Protein AF-A0A924CD65-F1 (afdb_monomer)

Solvent-accessible surface area (backbone atoms only — not comparable to full-atom values): 5958 Å² total; per-residue (Å²): 98,65,69,76,48,37,32,40,39,40,38,52,34,72,33,27,19,32,36,38,38,65,30,97,53,38,36,56,44,69,37,66,71,50,51,72,79,47,60,80,28,64,44,74,53,73,56,94,46,25,35,39,40,38,38,69,64,80,73,60,86,65,64,54,45,52,48,31,49,73,38,71,45,36,41,39,28,24,71,54,58,52,36,38,41,37,32,19,31,21,52,46,77,45,83,80,87,70,97,67,66,47,78,46,75,44,78,63,58,53,117

Foldseek 3Di:
DFDAAQEEEEEPLLAAEAEEEEDQTWDKDFDPVCCVPPNPQWDWDDDPRYIYTYGNDDDDPDDVSVCRNVDHGMYTYYNHHAEYEEENYEYHYPPDDDDDHHYHYDDNYHD

Radius of gyration: 13.2 Å; Cα contacts (8 Å, |Δi|>4): 270; chains: 1; bounding box: 29×25×39 Å

Structure (mmCIF, N/CA/C/O backbone):
data_AF-A0A924CD65-F1
#
_entry.id   AF-A0A924CD65-F1
#
loop_
_atom_site.group_PDB
_atom_site.id
_atom_site.type_symbol
_atom_site.label_atom_id
_atom_site.label_alt_id
_atom_site.label_comp_id
_atom_site.label_asym_id
_atom_site.label_entity_id
_atom_site.label_seq_id
_atom_site.pdbx_PDB_ins_code
_atom_site.Cartn_x
_atom_site.Cartn_y
_atom_site.Cartn_z
_atom_site.occupancy
_atom_site.B_iso_or_equiv
_atom_site.auth_seq_id
_atom_site.auth_comp_id
_atom_site.auth_asym_id
_atom_site.auth_atom_id
_atom_site.pdbx_PDB_model_num
ATOM 1 N N . MET A 1 1 ? -12.575 0.099 -3.832 1.00 72.50 1 MET A N 1
ATOM 2 C CA . MET A 1 1 ? -12.893 -0.936 -2.816 1.00 72.50 1 MET A CA 1
ATOM 3 C C . MET A 1 1 ? -13.211 -0.250 -1.486 1.00 72.50 1 MET A C 1
ATOM 5 O O . MET A 1 1 ? -12.532 0.726 -1.196 1.00 72.50 1 MET A O 1
ATOM 9 N N . GLN A 1 2 ? -14.213 -0.709 -0.719 1.00 84.00 2 GLN A N 1
ATOM 10 C CA . GLN A 1 2 ? -14.641 -0.108 0.570 1.00 84.00 2 GLN A CA 1
ATOM 11 C C . GLN A 1 2 ? -14.660 -1.109 1.748 1.00 84.00 2 GLN A C 1
ATOM 13 O O . GLN A 1 2 ? -15.294 -0.865 2.769 1.00 84.00 2 GLN A O 1
ATOM 18 N N . GLN A 1 3 ? -14.010 -2.265 1.600 1.00 91.06 3 GLN A N 1
ATOM 19 C CA . GLN A 1 3 ? -14.016 -3.301 2.636 1.00 91.06 3 GLN A CA 1
ATOM 20 C C . GLN A 1 3 ? -13.140 -2.889 3.834 1.00 91.06 3 GLN A C 1
ATOM 22 O O . GLN A 1 3 ? -12.098 -2.269 3.604 1.00 91.06 3 GLN A O 1
ATOM 27 N N . PRO A 1 4 ? -13.528 -3.222 5.080 1.00 95.44 4 PRO A N 1
ATOM 28 C CA . PRO A 1 4 ? -12.715 -2.960 6.264 1.00 95.44 4 PRO A CA 1
ATOM 29 C C . PRO A 1 4 ? -11.372 -3.692 6.239 1.00 95.44 4 PRO A C 1
ATOM 31 O O . PRO A 1 4 ? -11.290 -4.838 5.810 1.00 95.44 4 PRO A O 1
ATOM 34 N N . PHE A 1 5 ? -10.324 -3.041 6.735 1.00 97.19 5 PHE A N 1
ATOM 35 C CA . PHE A 1 5 ? -9.005 -3.636 6.950 1.00 97.19 5 PHE A CA 1
ATOM 36 C C . PHE A 1 5 ? -8.266 -2.876 8.051 1.00 97.19 5 PHE A C 1
ATOM 38 O O . PHE A 1 5 ? -8.550 -1.706 8.311 1.00 97.19 5 PHE A O 1
ATOM 45 N N . LYS A 1 6 ? -7.301 -3.541 8.680 1.00 96.06 6 LYS A N 1
ATOM 46 C CA . LYS A 1 6 ? -6.403 -2.954 9.691 1.00 96.06 6 LYS A CA 1
ATOM 47 C C . LYS A 1 6 ? -4.940 -3.343 9.487 1.00 96.06 6 LYS A C 1
ATOM 49 O O . LYS A 1 6 ? -4.066 -2.786 10.146 1.00 96.06 6 LYS A O 1
ATOM 54 N N . TYR A 1 7 ? -4.663 -4.260 8.563 1.00 97.75 7 TYR A N 1
ATOM 55 C CA . TYR A 1 7 ? -3.314 -4.641 8.159 1.00 97.75 7 TYR A CA 1
ATOM 56 C C . TYR A 1 7 ? -3.104 -4.321 6.681 1.00 97.75 7 TYR A C 1
ATOM 58 O O . TYR A 1 7 ? -4.046 -4.372 5.890 1.00 97.75 7 TYR A O 1
ATOM 66 N N . LEU A 1 8 ? -1.869 -4.003 6.308 1.00 97.31 8 LEU A N 1
ATOM 67 C CA . LEU A 1 8 ? -1.491 -3.667 4.941 1.00 97.31 8 LEU A CA 1
ATOM 68 C C . LEU A 1 8 ? -0.290 -4.501 4.503 1.00 97.31 8 LEU A C 1
ATOM 70 O O . LEU A 1 8 ? 0.732 -4.548 5.187 1.00 97.31 8 LEU A O 1
ATOM 74 N N . VAL A 1 9 ? -0.411 -5.127 3.336 1.00 97.12 9 VAL A N 1
ATOM 75 C CA . VAL A 1 9 ? 0.674 -5.821 2.645 1.00 97.12 9 VAL A CA 1
ATOM 76 C C . VAL A 1 9 ? 0.841 -5.213 1.257 1.00 97.12 9 VAL A C 1
ATOM 78 O O . VAL A 1 9 ? -0.096 -5.219 0.460 1.00 97.12 9 VAL A O 1
ATOM 81 N N . ILE A 1 10 ? 2.040 -4.717 0.959 1.00 95.38 10 ILE A N 1
ATOM 82 C CA . ILE A 1 10 ? 2.408 -4.152 -0.342 1.00 95.38 10 ILE A CA 1
ATOM 83 C C . ILE A 1 10 ? 3.488 -5.029 -0.979 1.00 95.38 10 ILE A C 1
ATOM 85 O O . ILE A 1 10 ? 4.548 -5.243 -0.387 1.00 95.38 10 ILE A O 1
ATOM 89 N N . LYS A 1 11 ? 3.234 -5.522 -2.196 1.00 91.56 11 LYS A N 1
ATOM 90 C CA . LYS A 1 11 ? 4.165 -6.363 -2.965 1.00 91.56 11 LYS A CA 1
ATOM 91 C C . LYS A 1 11 ? 4.426 -5.783 -4.348 1.00 91.56 11 LYS A C 1
ATOM 93 O O . LYS A 1 11 ? 3.496 -5.324 -5.003 1.00 91.56 11 LYS A O 1
ATOM 98 N N . GLY A 1 12 ? 5.674 -5.886 -4.806 1.00 80.12 12 GLY A N 1
ATOM 99 C CA . GLY A 1 12 ? 6.064 -5.500 -6.167 1.00 80.12 12 GLY A CA 1
ATOM 100 C C . GLY A 1 12 ? 6.120 -3.991 -6.393 1.00 80.12 12 GLY A C 1
ATOM 101 O O . GLY A 1 12 ? 6.064 -3.553 -7.533 1.00 80.12 12 GLY A O 1
ATOM 102 N N . GLY A 1 13 ? 6.214 -3.185 -5.330 1.00 74.00 13 GLY A N 1
ATOM 103 C CA . GLY A 1 13 ? 6.000 -1.742 -5.414 1.00 74.00 13 GLY A CA 1
ATOM 104 C C . GLY A 1 13 ? 6.927 -1.004 -6.380 1.00 74.00 13 GLY A C 1
ATOM 105 O O . GLY A 1 13 ? 6.583 0.098 -6.767 1.00 74.00 13 GLY A O 1
ATOM 106 N N . ASN A 1 14 ? 8.067 -1.563 -6.806 1.00 83.12 14 ASN A N 1
ATOM 107 C CA . ASN A 1 14 ? 9.028 -0.917 -7.711 1.00 83.12 14 ASN A CA 1
ATOM 108 C C . ASN A 1 14 ? 9.327 0.543 -7.342 1.00 83.12 14 ASN A C 1
ATOM 110 O O . ASN A 1 14 ? 9.334 1.420 -8.202 1.00 83.12 14 ASN A O 1
ATOM 114 N N . THR A 1 15 ? 9.542 0.814 -6.053 1.00 86.62 15 THR A N 1
ATOM 115 C CA . THR A 1 15 ? 9.744 2.157 -5.473 1.00 86.62 15 THR A CA 1
ATOM 116 C C . THR A 1 15 ? 8.565 3.123 -5.661 1.00 86.62 15 THR A C 1
ATOM 118 O O . THR A 1 15 ? 8.721 4.330 -5.517 1.00 86.62 15 THR A O 1
ATOM 121 N N . THR A 1 16 ? 7.368 2.613 -5.962 1.00 90.00 16 THR A N 1
ATOM 122 C CA . THR A 1 16 ? 6.155 3.425 -6.114 1.00 90.00 16 THR A CA 1
ATOM 123 C C . THR A 1 16 ? 5.836 4.150 -4.824 1.00 90.00 16 THR A C 1
ATOM 125 O O . THR A 1 16 ? 5.840 3.554 -3.743 1.00 90.00 16 THR A O 1
ATOM 128 N N . ARG A 1 17 ? 5.478 5.423 -4.962 1.00 93.25 17 ARG A N 1
ATOM 129 C CA . ARG A 1 17 ? 4.973 6.254 -3.879 1.00 93.25 17 ARG A CA 1
ATOM 130 C C . ARG A 1 17 ? 3.511 5.935 -3.578 1.00 93.25 17 ARG A C 1
ATOM 132 O O . ARG A 1 17 ? 2.617 6.089 -4.420 1.00 93.25 17 ARG A O 1
ATOM 139 N N . ILE A 1 18 ? 3.269 5.516 -2.345 1.00 94.50 18 ILE A N 1
ATOM 140 C CA . ILE A 1 18 ? 1.966 5.171 -1.782 1.00 94.50 18 ILE A CA 1
ATOM 141 C C . ILE A 1 18 ? 1.714 6.091 -0.596 1.00 94.50 18 ILE A C 1
ATOM 143 O O . ILE A 1 18 ? 2.598 6.297 0.227 1.00 94.50 18 ILE A O 1
ATOM 147 N N . ALA A 1 19 ? 0.500 6.621 -0.492 1.00 95.69 19 ALA A N 1
ATOM 148 C CA . ALA A 1 19 ? 0.096 7.441 0.640 1.00 95.69 19 ALA A CA 1
ATOM 149 C C . ALA A 1 19 ? -0.951 6.728 1.490 1.00 95.69 19 ALA A C 1
ATOM 151 O O . ALA A 1 19 ? -1.904 6.144 0.968 1.00 95.69 19 ALA A O 1
ATOM 152 N N . PHE A 1 20 ? -0.803 6.851 2.802 1.00 96.19 20 PHE A N 1
ATOM 153 C CA . PHE A 1 20 ? -1.807 6.498 3.784 1.00 96.19 20 PHE A CA 1
ATOM 154 C C . PHE A 1 20 ? -2.343 7.745 4.488 1.00 96.19 20 PHE A C 1
ATOM 156 O O . PHE A 1 20 ? -1.583 8.592 4.962 1.00 96.19 20 PHE A O 1
ATOM 163 N N . GLU A 1 21 ? -3.666 7.816 4.604 1.00 95.44 21 GLU A N 1
ATOM 164 C CA . GLU A 1 21 ? -4.376 8.852 5.344 1.00 95.44 21 GLU A CA 1
ATOM 165 C C . GLU A 1 21 ? -5.424 8.220 6.259 1.00 95.44 21 GLU A C 1
ATOM 167 O O . GLU A 1 21 ? -6.276 7.441 5.820 1.00 95.44 21 GLU A O 1
ATOM 172 N N . GLN A 1 22 ? -5.416 8.603 7.536 1.00 94.38 22 GLN A N 1
ATOM 173 C CA . GLN A 1 22 ? -6.477 8.177 8.440 1.00 94.38 22 GLN A CA 1
ATOM 174 C C . GLN A 1 22 ? -7.819 8.808 8.061 1.00 94.38 22 GLN A C 1
ATOM 176 O O . GLN A 1 22 ? -7.930 10.014 7.835 1.00 94.38 22 GLN A O 1
ATOM 181 N N . SER A 1 23 ? -8.862 7.984 8.016 1.00 93.88 23 SER A N 1
ATOM 182 C CA . SER A 1 23 ? -10.204 8.377 7.591 1.00 93.88 23 SER A CA 1
ATOM 183 C C . SER A 1 23 ? -11.252 7.455 8.210 1.00 93.88 23 SER A C 1
ATOM 185 O O . SER A 1 23 ? -11.032 6.249 8.253 1.00 93.88 23 SER A O 1
ATOM 187 N N . PRO A 1 24 ? -12.444 7.950 8.592 1.00 92.81 24 PRO A N 1
ATOM 188 C CA . PRO A 1 24 ? -13.536 7.085 9.048 1.00 92.81 24 PRO A CA 1
ATOM 189 C C . PRO A 1 24 ? -14.045 6.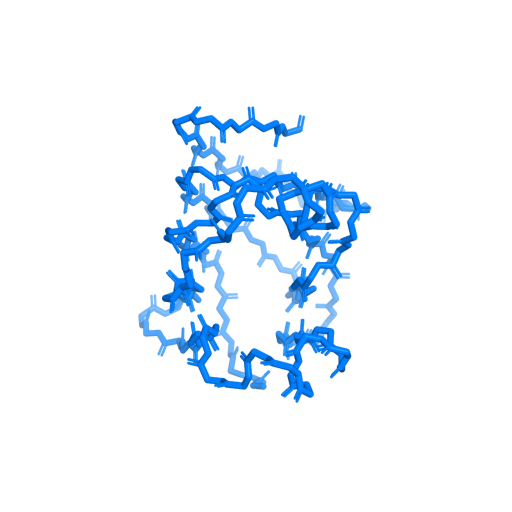123 7.957 1.00 92.81 24 PRO A C 1
ATOM 191 O O . PRO A 1 24 ? -14.834 5.228 8.245 1.00 92.81 24 PRO A O 1
ATOM 194 N N . LYS A 1 25 ? -13.632 6.312 6.696 1.00 94.38 25 LYS A N 1
ATOM 195 C CA . LYS A 1 25 ? -14.032 5.490 5.551 1.00 94.38 25 LYS A CA 1
ATOM 196 C C . LYS A 1 25 ? -12.858 4.666 5.038 1.00 94.38 25 LYS A C 1
ATOM 198 O O . LYS A 1 25 ? -11.809 5.224 4.718 1.00 94.38 25 LYS A O 1
ATOM 203 N N . TYR A 1 26 ? -13.098 3.372 4.849 1.00 96.19 26 TYR A N 1
ATOM 204 C CA . TYR A 1 26 ? -12.173 2.469 4.175 1.00 96.19 26 TYR A CA 1
ATOM 205 C C . TYR A 1 26 ? -12.195 2.718 2.669 1.00 96.19 26 TYR A C 1
ATOM 207 O O . TYR A 1 26 ? -13.255 2.690 2.039 1.00 96.19 26 TYR A O 1
ATOM 215 N N . SER A 1 27 ? -11.035 2.978 2.075 1.00 95.88 27 SER A N 1
ATOM 216 C CA . SER A 1 27 ? -10.926 3.154 0.630 1.00 95.88 27 SER A CA 1
ATOM 217 C C . SER A 1 27 ? -9.511 2.894 0.144 1.00 95.88 27 SER A C 1
ATOM 219 O O . SER A 1 27 ? -8.541 3.303 0.769 1.00 95.88 27 SER A O 1
ATOM 221 N N . VAL A 1 28 ? -9.408 2.319 -1.050 1.00 95.81 28 VAL A N 1
ATOM 222 C CA . VAL A 1 28 ? -8.176 2.326 -1.848 1.00 95.81 28 VAL A CA 1
ATOM 223 C C . VAL A 1 28 ? -8.477 3.018 -3.163 1.00 95.81 28 VAL A C 1
ATOM 225 O O . VAL A 1 28 ? -9.488 2.709 -3.802 1.00 95.81 28 VAL A O 1
ATOM 228 N N . ARG A 1 29 ? -7.641 3.987 -3.527 1.00 95.25 29 ARG A N 1
ATOM 229 C CA . ARG A 1 29 ? -7.756 4.760 -4.763 1.00 95.25 29 ARG A CA 1
ATOM 230 C C . ARG A 1 29 ? -6.463 4.622 -5.544 1.00 95.25 29 ARG A C 1
ATOM 232 O O . ARG A 1 29 ? -5.393 4.888 -5.006 1.00 95.25 29 ARG A O 1
ATOM 239 N N . ILE A 1 30 ? -6.594 4.219 -6.798 1.00 94.06 30 ILE A N 1
ATOM 240 C CA . ILE A 1 30 ? -5.501 4.205 -7.763 1.00 94.06 30 ILE A CA 1
ATOM 241 C C . ILE A 1 30 ? -5.638 5.484 -8.585 1.00 94.06 30 ILE A C 1
ATOM 243 O O . ILE A 1 30 ? -6.759 5.882 -8.912 1.00 94.06 30 ILE A O 1
ATOM 247 N N . LEU A 1 31 ? -4.521 6.151 -8.858 1.00 93.88 31 LEU A N 1
ATOM 248 C CA . LEU A 1 31 ? -4.498 7.363 -9.666 1.00 93.88 31 LEU A CA 1
ATOM 249 C C . LEU A 1 31 ? -5.142 7.108 -11.041 1.00 93.88 31 LEU A C 1
ATOM 251 O O . LEU A 1 31 ? -4.887 6.082 -11.671 1.00 93.88 31 LEU A O 1
ATOM 255 N N . GLN A 1 32 ? -5.981 8.031 -11.510 1.00 92.25 32 GLN A N 1
ATOM 256 C C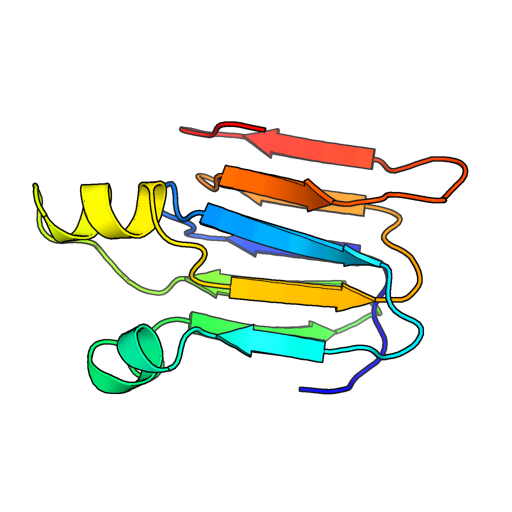A . GLN A 1 32 ? -6.749 7.837 -12.741 1.00 92.25 32 GLN A CA 1
ATOM 257 C C . GLN A 1 32 ? -5.838 7.719 -13.968 1.00 92.25 32 GLN A C 1
ATOM 259 O O . GLN A 1 32 ? -6.075 6.879 -14.834 1.00 92.25 32 GLN A O 1
ATOM 264 N N . GLU A 1 33 ? -4.774 8.521 -14.027 1.00 90.06 33 GLU A N 1
ATOM 265 C CA . GLU A 1 33 ? -3.764 8.453 -15.080 1.00 90.06 33 GLU A CA 1
ATOM 266 C C . GL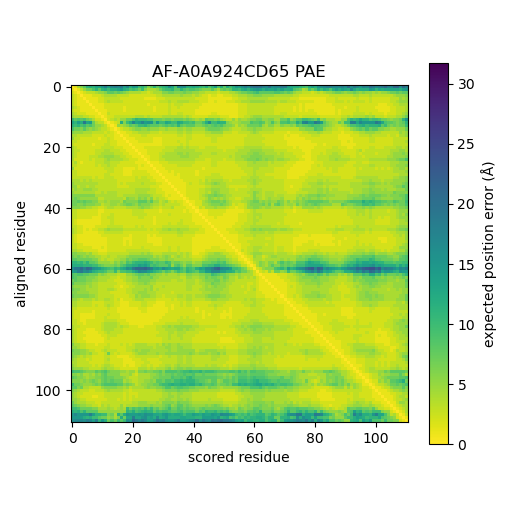U A 1 33 ? -3.102 7.074 -15.122 1.00 90.06 33 GLU A C 1
ATOM 268 O O . GLU A 1 33 ? -2.958 6.505 -16.201 1.00 90.06 33 GLU A O 1
ATOM 273 N N . TRP A 1 34 ? -2.792 6.490 -13.960 1.00 89.88 34 TRP A N 1
ATOM 274 C CA . TRP A 1 34 ? -2.286 5.120 -13.897 1.00 89.88 34 TRP A CA 1
ATOM 275 C C . TRP A 1 34 ? -3.294 4.140 -14.485 1.00 89.88 34 TRP A C 1
ATOM 277 O O . TRP A 1 34 ? -2.961 3.360 -15.366 1.00 89.88 34 TRP A O 1
ATOM 287 N N . GLN A 1 35 ? -4.555 4.204 -14.057 1.00 89.12 35 GLN A N 1
ATOM 288 C CA . GLN A 1 35 ? -5.586 3.306 -14.581 1.00 89.12 35 GLN A CA 1
ATOM 289 C C . GLN A 1 35 ? -5.785 3.442 -16.093 1.00 89.12 35 GLN A C 1
ATOM 291 O O . GLN A 1 35 ? -6.193 2.482 -16.734 1.00 89.12 35 GLN A O 1
ATOM 296 N N . ARG A 1 36 ? -5.501 4.611 -16.675 1.00 89.31 36 ARG A N 1
ATOM 297 C CA . ARG A 1 36 ? -5.616 4.834 -18.118 1.00 89.31 36 ARG A CA 1
ATOM 298 C C . ARG A 1 36 ? -4.528 4.115 -18.919 1.00 89.31 36 ARG A C 1
ATOM 300 O O . ARG A 1 36 ? -4.836 3.614 -19.996 1.00 89.31 36 ARG A O 1
ATOM 307 N N . TYR A 1 37 ? -3.292 4.094 -18.425 1.00 87.12 37 TYR A N 1
ATOM 308 C CA . TYR A 1 37 ? -2.136 3.560 -19.163 1.00 87.12 37 TYR A CA 1
ATOM 309 C C . TYR A 1 37 ? -1.708 2.156 -18.707 1.00 87.12 37 TYR A C 1
ATOM 311 O O . TYR A 1 37 ? -1.184 1.390 -19.505 1.00 87.12 37 TYR A O 1
ATOM 319 N N . HIS A 1 38 ? -2.011 1.809 -17.458 1.00 87.75 38 HIS A N 1
ATOM 320 C CA . HIS A 1 38 ? -1.509 0.646 -16.717 1.00 87.75 38 HIS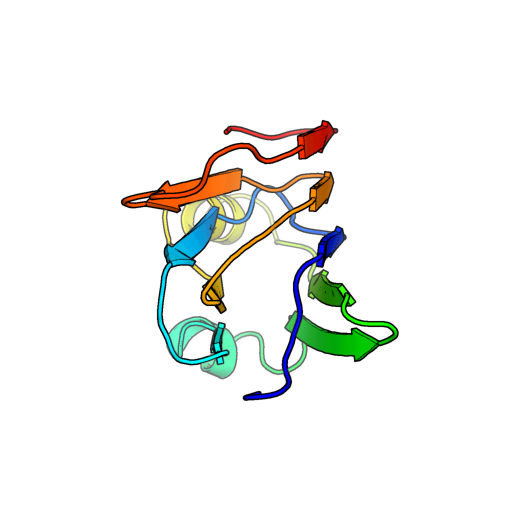 A CA 1
ATOM 321 C C . HIS A 1 38 ? -2.663 -0.127 -16.052 1.00 87.75 38 HIS A C 1
ATOM 323 O O . HIS A 1 38 ? -2.588 -0.587 -14.904 1.00 87.75 38 HIS A O 1
ATOM 329 N N . ASN A 1 39 ? -3.815 -0.194 -16.733 1.00 86.81 39 ASN A N 1
ATOM 330 C CA . ASN A 1 39 ? -5.020 -0.795 -16.167 1.00 86.81 39 ASN A CA 1
ATOM 331 C C . ASN A 1 39 ? -4.791 -2.267 -15.795 1.00 86.81 39 ASN A C 1
ATOM 333 O O . ASN A 1 39 ? -4.342 -3.061 -16.614 1.00 86.81 39 ASN A O 1
ATOM 337 N N . GLY A 1 40 ? -5.174 -2.650 -14.577 1.00 87.25 40 GLY A N 1
ATOM 338 C CA . GLY A 1 40 ? -5.055 -4.031 -14.096 1.00 87.25 40 GLY A CA 1
ATOM 339 C C . GLY A 1 40 ? -3.673 -4.422 -13.560 1.00 87.25 40 GLY A C 1
ATOM 340 O O . GLY A 1 40 ? -3.554 -5.488 -12.954 1.00 87.25 40 GLY A O 1
ATOM 341 N N . GLU A 1 41 ? -2.667 -3.557 -13.690 1.00 91.50 41 GLU A N 1
ATOM 342 C CA . GLU A 1 41 ? -1.309 -3.808 -13.184 1.00 91.50 41 GLU A CA 1
ATOM 343 C C . GLU A 1 41 ? -1.174 -3.528 -11.679 1.00 91.50 41 GLU A C 1
ATOM 345 O O . GLU A 1 41 ? -0.201 -3.925 -11.047 1.00 91.50 41 GLU A O 1
ATOM 350 N N . ILE A 1 42 ? -2.176 -2.891 -11.066 1.00 93.31 42 ILE A N 1
ATOM 351 C CA . ILE A 1 42 ? -2.311 -2.806 -9.608 1.00 93.31 42 ILE A CA 1
ATOM 352 C C . ILE A 1 42 ? -3.565 -3.566 -9.197 1.00 93.31 42 ILE A C 1
ATOM 354 O O . ILE A 1 42 ? -4.692 -3.162 -9.495 1.00 93.31 42 ILE A O 1
ATOM 358 N N . LYS A 1 43 ? -3.367 -4.660 -8.465 1.00 94.19 43 LYS A N 1
ATOM 359 C CA . LYS A 1 43 ? -4.435 -5.507 -7.931 1.00 94.19 43 LYS A CA 1
ATOM 360 C C . LYS A 1 43 ? -4.589 -5.235 -6.443 1.00 94.19 43 LYS A C 1
ATOM 362 O O . LYS A 1 43 ? -3.616 -5.273 -5.691 1.00 94.19 43 LYS A O 1
ATOM 367 N N . THR A 1 44 ? -5.824 -4.979 -6.019 1.00 95.12 44 THR A N 1
ATOM 368 C CA . THR A 1 44 ? -6.148 -4.726 -4.610 1.00 95.12 44 THR A CA 1
ATOM 369 C C . THR A 1 44 ? -7.276 -5.630 -4.154 1.00 95.12 44 THR A C 1
ATOM 371 O O . THR A 1 44 ? -8.261 -5.799 -4.872 1.00 95.12 44 THR A O 1
ATOM 374 N N . TYR A 1 45 ? -7.126 -6.227 -2.977 1.00 96.38 45 TYR A N 1
ATOM 375 C CA . TYR A 1 45 ? -8.165 -7.042 -2.353 1.00 96.38 45 TYR A CA 1
ATOM 376 C C . TYR A 1 45 ? -7.971 -7.091 -0.840 1.00 96.38 45 TYR A C 1
ATOM 378 O O . TYR A 1 45 ? -6.871 -6.854 -0.340 1.00 96.38 45 TYR A O 1
ATOM 386 N N . VAL A 1 46 ? -9.040 -7.417 -0.117 1.00 97.38 46 VAL A N 1
ATOM 387 C CA . VAL A 1 46 ? -8.990 -7.654 1.326 1.00 97.38 46 VAL A CA 1
ATOM 388 C C . VAL A 1 46 ? -9.218 -9.127 1.614 1.00 97.38 46 VAL A C 1
ATOM 390 O O . VAL A 1 46 ? -10.087 -9.762 1.022 1.00 97.38 46 VAL A O 1
ATOM 393 N N . SER A 1 47 ? -8.424 -9.663 2.533 1.00 97.38 47 SER A N 1
ATOM 394 C CA . SER A 1 47 ? -8.602 -10.996 3.101 1.00 97.38 47 SER A CA 1
ATOM 395 C C . SER A 1 47 ? -8.097 -10.992 4.541 1.00 97.38 47 SER A C 1
ATOM 397 O O . SER A 1 47 ? -7.033 -10.437 4.804 1.00 97.38 47 SER A O 1
ATOM 399 N N . ASN A 1 48 ? -8.854 -11.576 5.477 1.00 96.06 48 ASN A N 1
ATOM 400 C CA . ASN A 1 48 ? -8.496 -11.654 6.902 1.00 96.06 48 ASN A CA 1
ATOM 401 C C . ASN A 1 48 ? -8.052 -10.296 7.495 1.00 96.06 48 ASN A C 1
ATOM 403 O O . ASN A 1 48 ? -6.947 -10.168 8.021 1.00 96.06 48 ASN A O 1
ATOM 407 N N . ASP A 1 49 ? -8.880 -9.255 7.332 1.00 96.62 49 ASP A N 1
ATOM 408 C CA . ASP A 1 49 ? -8.609 -7.861 7.738 1.00 96.62 49 ASP A CA 1
ATOM 409 C C . ASP A 1 49 ? -7.330 -7.231 7.150 1.00 96.62 49 ASP A C 1
ATOM 411 O O . ASP A 1 49 ? -6.885 -6.165 7.594 1.00 96.62 49 ASP A O 1
ATOM 415 N N . THR A 1 50 ? -6.733 -7.873 6.148 1.00 97.81 50 THR A N 1
ATOM 416 C CA . THR A 1 50 ? -5.504 -7.433 5.494 1.00 97.81 50 THR A CA 1
ATOM 417 C C . THR A 1 50 ? -5.823 -6.931 4.100 1.00 97.81 50 THR A C 1
ATOM 419 O O . THR A 1 50 ? -6.351 -7.670 3.271 1.00 97.81 50 THR A O 1
ATOM 422 N N . LEU A 1 51 ? -5.483 -5.674 3.834 1.00 98.00 51 LEU A N 1
ATOM 423 C CA . LEU A 1 51 ? -5.443 -5.124 2.491 1.00 98.00 51 LEU A CA 1
ATOM 424 C C . LEU A 1 51 ? -4.146 -5.568 1.812 1.00 98.00 51 LEU A C 1
ATOM 426 O O . LEU A 1 51 ? -3.051 -5.267 2.283 1.00 98.00 51 LEU A O 1
ATOM 430 N N . TYR A 1 52 ? -4.286 -6.233 0.674 1.00 97.38 52 TYR A N 1
ATOM 431 C CA . TYR A 1 52 ? -3.191 -6.564 -0.223 1.00 97.38 52 TYR A CA 1
ATOM 432 C C . TYR A 1 52 ? -3.179 -5.583 -1.390 1.00 97.38 52 TYR A C 1
ATOM 434 O O . TYR A 1 52 ? -4.194 -5.405 -2.065 1.00 97.38 52 TYR A O 1
ATOM 442 N N . VAL A 1 53 ? -2.023 -4.969 -1.634 1.00 96.00 53 VAL A N 1
ATOM 443 C CA . VAL A 1 53 ? -1.737 -4.142 -2.808 1.00 96.00 53 VAL A CA 1
ATOM 444 C C . VAL A 1 53 ? -0.588 -4.796 -3.563 1.00 96.00 53 VAL A C 1
ATOM 446 O O . VAL A 1 53 ? 0.556 -4.789 -3.107 1.00 96.00 53 VAL A O 1
ATOM 449 N N . ASN A 1 54 ? -0.906 -5.389 -4.709 1.00 94.75 54 ASN A N 1
ATOM 450 C CA . ASN A 1 54 ? 0.055 -6.088 -5.548 1.00 94.75 54 ASN A CA 1
ATOM 451 C C . ASN A 1 54 ? 0.266 -5.301 -6.835 1.00 94.75 54 ASN A C 1
ATOM 453 O O . ASN A 1 54 ? -0.679 -5.084 -7.593 1.00 94.75 54 ASN A O 1
ATOM 457 N N . PHE A 1 55 ? 1.510 -4.919 -7.069 1.00 92.06 55 PHE A N 1
ATOM 458 C CA . PHE A 1 55 ? 1.967 -4.323 -8.310 1.00 92.06 55 PHE A CA 1
ATOM 459 C C . PHE A 1 55 ? 2.517 -5.442 -9.198 1.00 92.06 55 PHE A C 1
ATOM 461 O O . PHE A 1 55 ? 3.448 -6.154 -8.825 1.00 92.06 55 PHE A O 1
ATOM 468 N N . ASP A 1 56 ? 1.884 -5.608 -10.348 1.00 89.81 56 ASP A N 1
ATOM 469 C CA . ASP A 1 56 ? 2.174 -6.571 -11.410 1.00 89.81 56 ASP A CA 1
ATOM 470 C C . ASP A 1 56 ? 2.601 -5.787 -12.659 1.00 89.81 56 ASP A C 1
ATOM 472 O O . ASP A 1 56 ? 2.055 -5.938 -13.747 1.00 89.81 56 ASP A O 1
ATOM 476 N N . PHE A 1 57 ? 3.518 -4.845 -12.441 1.00 85.88 57 PHE A N 1
ATOM 477 C CA . PHE A 1 57 ? 4.086 -3.960 -13.449 1.00 85.88 57 PHE A CA 1
ATOM 478 C C . PHE A 1 57 ? 5.602 -4.071 -13.385 1.00 85.88 57 PHE A C 1
ATOM 480 O O . PHE A 1 57 ? 6.158 -4.169 -12.294 1.00 85.88 57 PHE A O 1
ATOM 487 N N . ASN A 1 58 ? 6.275 -4.002 -14.527 1.00 84.38 58 ASN A N 1
ATOM 488 C CA . ASN A 1 58 ? 7.726 -3.879 -14.594 1.00 84.38 58 ASN A CA 1
ATOM 489 C C . ASN A 1 58 ? 8.051 -2.590 -15.354 1.00 84.38 58 ASN A C 1
ATOM 491 O O . ASN A 1 58 ? 7.865 -2.570 -16.570 1.00 84.38 58 ASN A O 1
ATOM 495 N N . PRO A 1 59 ? 8.513 -1.523 -14.675 1.00 77.12 59 PRO A N 1
ATOM 496 C CA . PRO A 1 59 ? 8.768 -0.252 -15.333 1.00 77.12 59 PRO A CA 1
ATOM 497 C C . PRO A 1 59 ? 9.899 -0.383 -16.348 1.00 77.12 59 PRO A C 1
ATOM 499 O O . PRO A 1 59 ? 10.968 -0.926 -16.052 1.00 77.12 59 PRO A O 1
ATOM 502 N N . THR A 1 60 ? 9.686 0.187 -17.526 1.00 77.25 60 THR A N 1
ATOM 503 C CA . THR A 1 60 ? 10.755 0.443 -18.484 1.00 77.25 60 THR A CA 1
ATOM 504 C C . THR A 1 60 ? 11.629 1.576 -17.935 1.00 77.25 60 THR A C 1
ATOM 506 O O . THR A 1 60 ? 11.140 2.532 -17.330 1.00 77.25 60 THR A O 1
ATOM 509 N N . ALA A 1 61 ? 12.952 1.451 -18.068 1.00 74.19 61 ALA A N 1
ATOM 510 C CA . ALA A 1 61 ? 13.892 2.346 -17.392 1.00 74.19 61 ALA A CA 1
ATOM 511 C C . ALA A 1 61 ? 13.668 3.839 -17.724 1.00 74.19 61 ALA A C 1
ATOM 513 O O . ALA A 1 61 ? 13.326 4.206 -18.847 1.00 74.19 61 ALA A O 1
ATOM 514 N N . GLY A 1 62 ? 13.941 4.710 -16.744 1.00 79.19 62 GLY A N 1
ATOM 515 C CA . GLY A 1 62 ? 14.005 6.164 -16.923 1.00 79.19 62 GLY A CA 1
ATOM 516 C C . GLY A 1 62 ? 12.750 6.896 -16.449 1.00 79.19 62 GLY A C 1
ATOM 517 O O . GLY A 1 62 ? 12.653 7.258 -15.277 1.00 79.19 62 GLY A O 1
ATOM 518 N N . TYR A 1 63 ? 11.811 7.161 -17.358 1.00 82.75 63 TYR A N 1
ATOM 519 C CA . TYR A 1 63 ? 10.677 8.054 -17.086 1.00 82.75 63 TYR A CA 1
ATOM 520 C C . TYR A 1 63 ? 9.631 7.438 -16.150 1.00 82.75 63 TYR A C 1
ATOM 522 O O . TYR A 1 63 ? 9.217 8.084 -15.190 1.00 82.75 63 TYR A O 1
ATOM 530 N N . GLU A 1 64 ? 9.231 6.187 -16.391 1.00 82.69 64 GLU A N 1
ATOM 531 C CA . GLU A 1 64 ? 8.177 5.525 -15.610 1.00 82.69 64 GLU A CA 1
ATOM 532 C C . GLU A 1 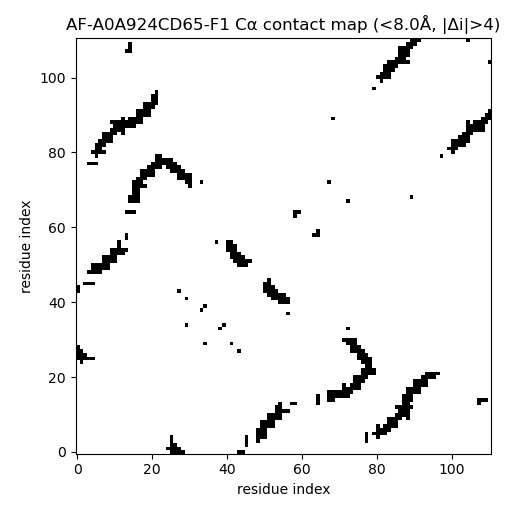64 ? 8.611 5.332 -14.156 1.00 82.69 64 GLU A C 1
ATOM 534 O O . GLU A 1 64 ? 7.869 5.668 -13.237 1.00 82.69 64 GLU A O 1
ATOM 539 N N . THR A 1 65 ? 9.856 4.895 -13.937 1.00 83.75 65 THR A N 1
ATOM 540 C CA . THR A 1 65 ? 10.421 4.764 -12.587 1.00 83.75 65 THR A CA 1
ATOM 541 C C . THR A 1 65 ? 10.444 6.107 -11.855 1.00 83.75 65 THR A C 1
ATOM 543 O O . THR A 1 65 ? 9.991 6.190 -10.716 1.00 83.75 65 THR A O 1
ATOM 546 N N . PHE A 1 66 ? 10.919 7.171 -12.512 1.00 85.44 66 PHE A N 1
ATOM 547 C CA . PHE A 1 66 ? 10.939 8.509 -11.920 1.00 85.44 66 PHE A CA 1
ATOM 548 C C . PHE A 1 66 ? 9.524 8.996 -11.582 1.00 85.44 66 PHE A C 1
ATOM 550 O O . PHE A 1 66 ? 9.279 9.503 -10.487 1.00 85.44 66 PHE A O 1
ATOM 557 N N . TRP A 1 67 ? 8.573 8.816 -12.498 1.00 85.81 67 TRP A N 1
ATOM 558 C CA . TRP A 1 67 ? 7.187 9.216 -12.289 1.00 85.81 67 TRP A CA 1
ATOM 559 C C . TRP A 1 67 ? 6.548 8.463 -11.113 1.00 85.81 67 TRP A C 1
ATOM 561 O O . TRP A 1 67 ? 5.913 9.100 -10.272 1.00 85.81 67 TRP A O 1
ATOM 571 N N . MET A 1 68 ? 6.777 7.149 -10.997 1.00 87.25 68 MET A N 1
ATOM 572 C CA . MET A 1 68 ? 6.259 6.303 -9.909 1.00 87.25 68 MET A CA 1
ATOM 573 C C . MET A 1 68 ? 6.824 6.687 -8.538 1.00 87.25 68 MET A C 1
ATOM 575 O O . MET A 1 68 ? 6.113 6.611 -7.536 1.00 87.25 68 MET A O 1
ATOM 579 N N . GLN A 1 69 ? 8.088 7.111 -8.487 1.00 88.19 69 GLN A N 1
ATOM 580 C CA . GLN A 1 69 ? 8.744 7.562 -7.256 1.00 88.19 69 GLN A CA 1
ATOM 581 C C . GLN A 1 69 ? 8.242 8.933 -6.795 1.00 88.19 69 GLN A C 1
ATOM 583 O O . GLN A 1 69 ? 8.169 9.202 -5.599 1.00 88.19 69 GLN A O 1
ATOM 588 N N . ASN A 1 70 ? 7.870 9.805 -7.734 1.00 88.31 70 ASN A N 1
ATOM 589 C CA . ASN A 1 70 ? 7.504 11.187 -7.425 1.00 88.31 70 ASN A CA 1
ATOM 590 C C . ASN A 1 70 ? 5.987 11.413 -7.339 1.00 88.31 70 ASN A C 1
ATOM 592 O O . ASN A 1 70 ? 5.549 12.352 -6.671 1.00 88.31 70 ASN A O 1
ATOM 596 N N . THR A 1 71 ? 5.175 10.538 -7.936 1.00 90.81 71 THR A N 1
ATOM 597 C CA . THR A 1 71 ? 3.712 10.660 -7.983 1.00 90.81 71 THR A CA 1
ATOM 598 C C . THR A 1 71 ? 3.041 9.636 -7.079 1.00 90.81 71 THR A C 1
ATOM 600 O O . THR A 1 71 ? 3.251 8.432 -7.213 1.00 90.81 71 THR A O 1
ATOM 603 N N . THR A 1 72 ? 2.163 10.096 -6.184 1.00 94.38 72 THR A N 1
ATOM 604 C CA . THR A 1 72 ? 1.350 9.207 -5.345 1.00 94.38 72 THR A CA 1
ATOM 605 C C . THR A 1 72 ? 0.386 8.388 -6.206 1.00 94.38 72 THR A C 1
ATOM 607 O O . THR A 1 72 ? -0.686 8.862 -6.590 1.00 94.38 72 THR A O 1
ATOM 610 N N . THR A 1 73 ? 0.757 7.142 -6.487 1.00 93.56 73 THR A N 1
ATOM 611 C CA . THR A 1 73 ? 0.014 6.264 -7.404 1.00 93.56 73 THR A CA 1
ATOM 612 C C . THR A 1 73 ? -1.149 5.575 -6.697 1.00 93.56 73 THR A C 1
ATOM 614 O O . THR A 1 73 ? -2.225 5.407 -7.273 1.00 93.56 73 THR A O 1
ATOM 617 N N . VAL A 1 74 ? -0.960 5.216 -5.425 1.00 95.00 74 VAL A N 1
ATOM 618 C CA . VAL A 1 74 ? -1.988 4.579 -4.595 1.00 95.00 74 VAL A CA 1
ATOM 619 C C . VAL A 1 74 ? -2.212 5.407 -3.337 1.00 95.00 74 VAL A C 1
ATOM 621 O O . VAL A 1 74 ? -1.267 5.745 -2.627 1.00 95.00 74 VAL A O 1
ATOM 624 N N . ARG A 1 75 ? -3.478 5.719 -3.048 1.00 96.19 75 ARG A N 1
ATOM 625 C CA . ARG A 1 75 ? -3.911 6.325 -1.783 1.00 96.19 75 ARG A CA 1
ATOM 626 C C . ARG A 1 75 ? -4.782 5.350 -1.003 1.00 96.19 75 ARG A C 1
ATOM 628 O O . ARG A 1 75 ? -5.763 4.824 -1.539 1.00 96.19 75 ARG A O 1
ATOM 635 N N . ILE A 1 76 ? -4.430 5.132 0.256 1.00 97.00 76 ILE A N 1
ATOM 636 C CA . ILE A 1 76 ? -5.066 4.183 1.166 1.00 97.00 76 ILE A CA 1
ATOM 637 C C . ILE A 1 76 ? -5.678 4.958 2.329 1.00 97.00 76 ILE A C 1
ATOM 639 O O . ILE A 1 76 ? -5.035 5.818 2.923 1.00 97.00 76 ILE A O 1
ATOM 643 N N . PHE A 1 77 ? -6.922 4.626 2.653 1.00 96.25 77 PHE A N 1
ATOM 644 C CA . PHE A 1 77 ? -7.694 5.261 3.710 1.00 96.25 77 PHE A CA 1
ATOM 645 C C . PHE A 1 77 ? -8.286 4.196 4.629 1.00 96.25 77 PHE A C 1
ATOM 647 O O . PHE A 1 77 ? -8.971 3.290 4.150 1.00 96.25 77 PHE A O 1
ATOM 654 N N . SER A 1 78 ? -8.051 4.319 5.933 1.00 95.69 78 SER A N 1
ATOM 655 C CA . SER A 1 78 ? -8.720 3.539 6.981 1.00 95.69 78 SER A CA 1
ATOM 656 C C . SER A 1 78 ? -8.722 4.318 8.300 1.00 95.69 78 SER A C 1
ATOM 658 O O . SER A 1 78 ? -7.926 5.246 8.456 1.00 95.69 78 SER A O 1
ATOM 660 N N . PRO A 1 79 ? -9.588 3.975 9.270 1.00 94.94 79 PRO A N 1
ATOM 661 C CA . PRO A 1 79 ? -9.563 4.624 10.580 1.00 94.94 79 PRO A CA 1
ATOM 662 C C . PRO A 1 79 ? -8.255 4.352 11.329 1.00 94.94 79 PRO A C 1
ATOM 664 O O . PRO A 1 79 ? -7.770 5.207 12.064 1.00 94.94 79 PRO A O 1
ATOM 667 N N . GLU A 1 80 ? -7.680 3.168 11.115 1.00 94.50 80 GLU A N 1
ATOM 668 C CA . GLU A 1 80 ? -6.474 2.692 11.781 1.00 94.50 80 GLU A CA 1
ATOM 669 C C . GLU A 1 80 ? -5.702 1.718 10.876 1.00 94.50 80 GLU A C 1
ATOM 671 O O . GLU A 1 80 ? -6.297 0.984 10.078 1.00 94.50 80 GLU A O 1
ATOM 676 N N . LEU A 1 81 ? -4.375 1.697 11.023 1.00 94.81 81 LEU A N 1
ATOM 677 C CA . LEU A 1 81 ? -3.502 0.640 10.511 1.00 94.81 81 LEU A CA 1
ATOM 678 C C . LEU A 1 81 ? -2.620 0.109 11.637 1.00 94.81 81 LEU A C 1
ATOM 680 O O . LEU A 1 81 ? -1.798 0.837 12.173 1.00 94.81 81 LEU A O 1
ATOM 684 N N . LEU A 1 82 ? -2.736 -1.166 11.979 1.00 96.00 82 LEU A N 1
ATOM 685 C CA . LEU A 1 82 ? -1.929 -1.780 13.035 1.00 96.00 82 LEU A CA 1
ATOM 686 C C . LEU A 1 82 ? -0.568 -2.252 12.519 1.00 96.00 82 LEU A C 1
ATOM 688 O O . LEU A 1 82 ? 0.434 -2.190 13.236 1.00 96.00 82 LEU A O 1
ATOM 692 N N . THR A 1 83 ? -0.523 -2.731 11.275 1.00 96.56 83 THR A N 1
ATOM 693 C CA . THR A 1 83 ? 0.703 -3.260 10.671 1.00 96.56 83 THR A CA 1
ATOM 694 C C . THR A 1 83 ? 0.783 -2.916 9.197 1.00 96.56 83 THR A C 1
ATOM 696 O O . THR A 1 83 ? -0.204 -3.051 8.471 1.00 96.56 83 THR A O 1
ATOM 699 N N . VAL A 1 84 ? 1.980 -2.539 8.757 1.00 96.19 84 VAL A N 1
ATOM 700 C CA . VAL A 1 84 ? 2.327 -2.410 7.347 1.00 96.19 84 VAL A CA 1
ATOM 701 C C . VAL A 1 84 ? 3.552 -3.252 7.036 1.00 96.19 84 VAL A C 1
ATOM 703 O O . VAL A 1 84 ? 4.599 -3.070 7.649 1.00 96.19 84 VAL A O 1
ATOM 706 N N . ASN A 1 85 ? 3.413 -4.142 6.058 1.00 96.06 85 ASN A N 1
ATOM 707 C CA . ASN A 1 85 ? 4.500 -4.923 5.483 1.00 96.06 85 ASN A CA 1
ATOM 708 C C . ASN A 1 85 ? 4.664 -4.530 4.013 1.00 96.06 85 ASN A C 1
ATOM 710 O O . ASN A 1 85 ? 3.791 -4.824 3.196 1.00 96.06 85 ASN A O 1
ATOM 714 N N . GLY A 1 86 ? 5.763 -3.864 3.672 1.00 92.69 86 GLY A N 1
ATOM 715 C CA . GLY A 1 86 ? 6.051 -3.412 2.314 1.00 92.69 86 GLY A CA 1
ATOM 716 C C . GLY A 1 86 ? 7.363 -3.968 1.765 1.00 92.69 86 GLY A C 1
ATOM 717 O O . GLY A 1 86 ? 8.325 -4.190 2.501 1.00 92.69 86 GLY A O 1
ATOM 718 N N . PHE A 1 87 ? 7.415 -4.164 0.450 1.00 90.62 87 PHE A N 1
ATOM 719 C CA . PHE A 1 87 ? 8.639 -4.524 -0.262 1.00 90.62 87 PHE A CA 1
ATOM 720 C C . PHE A 1 87 ? 8.796 -3.683 -1.531 1.00 90.62 87 PHE A C 1
ATOM 722 O O . PHE A 1 87 ? 7.877 -3.643 -2.356 1.00 90.62 87 PHE A O 1
ATOM 729 N N . ASN A 1 88 ? 9.965 -3.051 -1.687 1.00 87.19 88 ASN A N 1
ATOM 730 C CA . ASN A 1 88 ? 10.290 -2.124 -2.776 1.00 87.19 88 ASN A CA 1
ATOM 731 C C . ASN A 1 88 ? 9.216 -1.041 -2.962 1.00 87.19 88 ASN A C 1
ATOM 733 O O . ASN A 1 88 ? 8.653 -0.917 -4.044 1.00 87.19 88 ASN A O 1
ATOM 737 N N . THR A 1 89 ? 8.863 -0.293 -1.923 1.00 88.19 89 THR A N 1
ATOM 738 C CA . THR A 1 89 ? 7.774 0.695 -1.990 1.00 88.19 89 THR A CA 1
ATOM 739 C C . THR A 1 89 ? 8.113 1.899 -1.138 1.00 88.19 89 THR A C 1
ATOM 741 O O . THR A 1 89 ? 8.707 1.730 -0.081 1.00 88.19 89 THR A O 1
ATOM 744 N N . ASN A 1 90 ? 7.672 3.083 -1.556 1.00 90.75 90 ASN A N 1
ATOM 745 C CA . ASN A 1 90 ? 7.804 4.292 -0.755 1.00 90.75 90 ASN A CA 1
ATOM 746 C C . ASN A 1 90 ? 6.458 4.581 -0.098 1.00 90.75 90 ASN A C 1
ATOM 748 O O . ASN A 1 90 ? 5.458 4.725 -0.803 1.00 90.75 90 ASN A O 1
ATOM 752 N N . LEU A 1 91 ? 6.403 4.598 1.233 1.00 91.56 91 LEU A N 1
ATOM 753 C CA . LEU A 1 91 ? 5.145 4.741 1.965 1.00 91.56 91 LEU A CA 1
ATOM 754 C C . LEU A 1 91 ? 5.138 6.014 2.797 1.00 91.56 91 LEU A C 1
ATOM 756 O O . LEU A 1 91 ? 5.853 6.117 3.780 1.00 91.56 91 LEU A O 1
ATOM 760 N N . GLU A 1 92 ? 4.233 6.920 2.460 1.00 93.31 92 GLU A N 1
ATOM 761 C CA . GLU A 1 92 ? 4.025 8.159 3.193 1.00 93.31 92 GLU A CA 1
ATOM 762 C C . GLU A 1 92 ? 2.794 8.046 4.078 1.00 93.31 92 GLU A C 1
ATOM 764 O O . GLU A 1 92 ? 1.724 7.632 3.628 1.00 93.31 92 GLU A O 1
ATOM 769 N N . MET A 1 93 ? 2.920 8.450 5.337 1.00 92.50 93 MET A N 1
ATOM 770 C CA . MET A 1 93 ? 1.808 8.443 6.281 1.00 92.50 93 MET A CA 1
ATOM 771 C C . MET A 1 93 ? 1.481 9.862 6.731 1.00 92.50 93 MET A C 1
ATOM 773 O O . MET A 1 93 ? 2.297 10.541 7.352 1.00 92.50 93 MET A O 1
ATOM 777 N N . PHE A 1 94 ? 0.256 10.306 6.463 1.00 90.06 94 PHE A N 1
ATOM 778 C CA . PHE A 1 94 ? -0.181 11.658 6.793 1.00 90.06 94 PHE A CA 1
ATOM 779 C C . PHE A 1 94 ? -1.120 11.670 7.999 1.00 90.06 94 PHE A C 1
ATOM 781 O O . PHE A 1 94 ? -2.088 10.913 8.070 1.00 90.06 94 PHE A O 1
ATOM 788 N N . LYS A 1 95 ? -0.871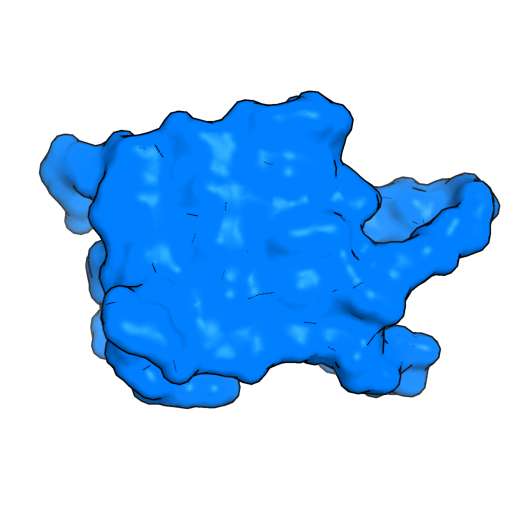 12.615 8.917 1.00 84.50 95 LYS A N 1
ATOM 789 C CA . LYS A 1 95 ? -1.775 12.974 10.028 1.00 84.50 95 LYS A CA 1
ATOM 790 C C . LYS A 1 95 ? -2.202 11.777 10.896 1.00 84.50 95 LYS A C 1
ATOM 792 O O . LYS A 1 95 ? -3.355 11.712 11.319 1.00 84.50 95 LYS A O 1
ATOM 797 N N . LEU A 1 96 ? -1.278 10.857 11.178 1.00 88.44 96 LEU A N 1
ATOM 798 C CA . LEU A 1 96 ? -1.526 9.710 12.054 1.00 88.44 96 LEU A CA 1
ATOM 799 C C . LEU A 1 96 ? -1.933 10.154 13.467 1.00 88.44 96 LEU A C 1
ATOM 801 O O . LEU A 1 96 ? -1.198 10.863 14.150 1.00 88.44 96 LEU A O 1
ATOM 805 N N . LYS A 1 97 ? -3.099 9.689 13.915 1.00 88.00 97 LYS A N 1
ATOM 806 C CA . LYS A 1 97 ? -3.674 9.867 15.253 1.00 88.00 97 LYS A CA 1
ATOM 807 C C . LYS A 1 97 ? -4.045 8.499 15.829 1.00 88.00 97 LYS A C 1
ATOM 809 O O . LYS A 1 97 ? -5.210 8.189 16.050 1.00 88.00 97 LYS A O 1
ATOM 814 N N . GLN A 1 98 ? -3.046 7.649 16.028 1.00 89.56 98 GLN A N 1
ATOM 815 C CA . GLN A 1 98 ?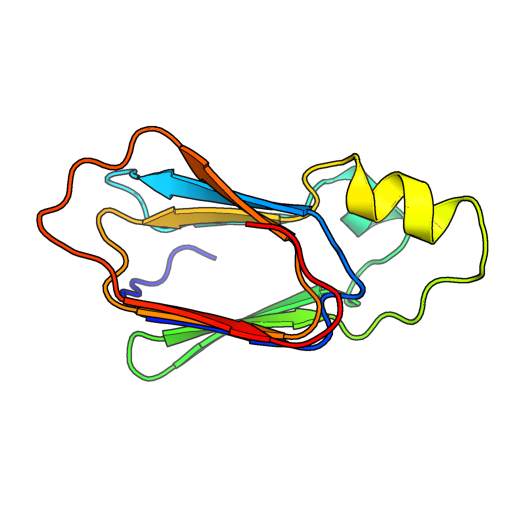 -3.197 6.336 16.662 1.00 89.56 98 GLN A CA 1
ATOM 816 C C . GLN A 1 98 ? -2.054 6.089 17.641 1.00 89.56 98 GLN A C 1
ATOM 818 O O . GLN A 1 98 ? -0.998 6.709 17.535 1.00 89.56 98 GLN A O 1
ATOM 823 N N . LYS A 1 99 ? -2.265 5.182 18.599 1.00 88.50 99 LYS A N 1
ATOM 824 C CA . LYS A 1 99 ? -1.303 4.935 19.682 1.00 88.50 99 LYS A CA 1
ATOM 825 C C . LYS A 1 99 ? 0.009 4.323 19.183 1.00 88.50 99 LYS A C 1
ATOM 827 O O . LYS A 1 99 ? 1.071 4.656 19.695 1.00 88.50 99 LYS A O 1
ATOM 832 N N . SER A 1 100 ? -0.071 3.405 18.225 1.00 90.94 100 SER A N 1
ATOM 833 C CA . SER A 1 100 ? 1.080 2.656 17.719 1.00 90.94 100 SER A CA 1
ATOM 834 C C . SER A 1 100 ? 0.795 2.083 16.339 1.00 90.94 100 SER A C 1
ATOM 836 O O . SER A 1 100 ? -0.354 1.769 16.033 1.00 90.94 100 SER A O 1
ATOM 838 N N . ILE A 1 101 ? 1.844 1.897 15.544 1.00 93.75 101 ILE A N 1
ATOM 839 C CA . ILE A 1 101 ? 1.824 1.178 14.269 1.00 93.75 101 ILE A CA 1
ATOM 840 C C . ILE A 1 101 ? 3.129 0.392 14.140 1.00 93.75 101 ILE A C 1
ATOM 842 O O . ILE A 1 101 ? 4.187 0.889 14.523 1.00 93.75 101 ILE A O 1
ATOM 846 N N . SER A 1 102 ? 3.061 -0.836 13.629 1.00 95.06 102 SER A N 1
ATOM 847 C CA . SER A 1 102 ? 4.252 -1.601 13.256 1.00 95.06 102 SER A CA 1
ATOM 848 C C . SER A 1 102 ? 4.484 -1.468 11.756 1.00 95.06 102 SER A C 1
ATOM 850 O O . 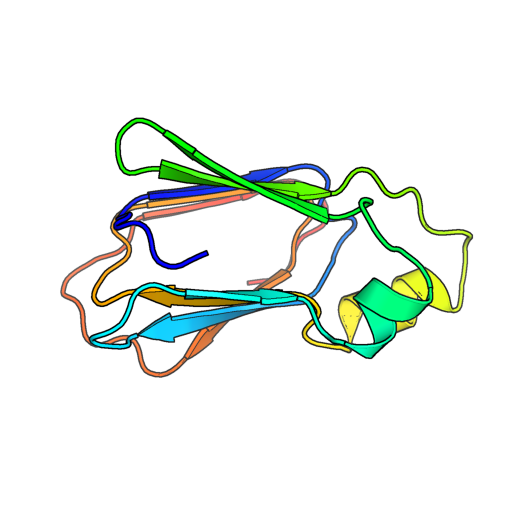SER A 1 102 ? 3.601 -1.792 10.962 1.00 95.06 102 SER A O 1
ATOM 852 N N . VAL A 1 103 ? 5.654 -0.972 11.363 1.00 92.81 103 VAL A N 1
ATOM 853 C CA . VAL A 1 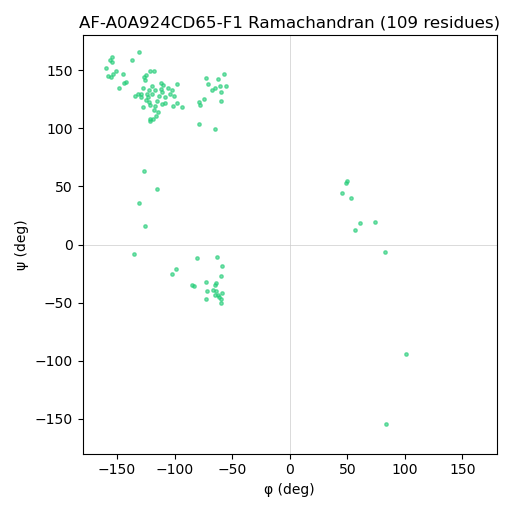103 ? 6.016 -0.777 9.959 1.00 92.81 103 VAL A CA 1
ATOM 854 C C . VAL A 1 103 ? 7.273 -1.582 9.666 1.00 92.81 103 VAL A C 1
ATOM 856 O O . VAL A 1 103 ? 8.313 -1.367 10.283 1.00 92.81 103 VAL A O 1
ATOM 859 N N . ASN A 1 104 ? 7.167 -2.512 8.724 1.00 92.94 104 ASN A N 1
ATOM 860 C CA . ASN A 1 104 ? 8.285 -3.262 8.177 1.00 92.94 104 ASN A CA 1
ATOM 861 C C . ASN A 1 104 ? 8.324 -3.017 6.671 1.00 92.94 104 ASN A C 1
ATOM 863 O O . ASN A 1 104 ? 7.456 -3.494 5.936 1.00 92.94 104 ASN A O 1
ATOM 867 N N . ILE A 1 105 ? 9.316 -2.255 6.214 1.00 89.31 105 ILE A N 1
ATOM 868 C CA . ILE A 1 105 ? 9.554 -2.058 4.788 1.00 89.31 105 ILE A CA 1
ATOM 869 C C . ILE A 1 105 ? 10.969 -2.509 4.453 1.00 89.31 105 ILE A C 1
ATOM 871 O O . ILE A 1 105 ? 11.926 -2.185 5.151 1.00 89.31 105 ILE A O 1
ATOM 875 N N . SER A 1 106 ? 11.089 -3.292 3.386 1.00 86.88 106 SER A N 1
ATOM 876 C CA . SER A 1 106 ? 12.346 -3.901 2.950 1.00 86.88 106 SER A CA 1
ATOM 877 C C . SER A 1 106 ? 12.594 -3.671 1.454 1.00 86.88 106 SER A C 1
ATOM 879 O O . SER A 1 106 ? 11.693 -3.257 0.718 1.00 86.88 106 SER A O 1
ATOM 881 N N . GLY A 1 107 ? 13.827 -3.911 1.000 1.00 85.75 107 GLY A N 1
ATOM 882 C CA . GLY A 1 107 ? 14.246 -3.676 -0.387 1.00 85.75 107 GLY A CA 1
ATOM 883 C C . GLY A 1 107 ? 14.662 -2.225 -0.667 1.00 85.75 107 GLY A C 1
ATOM 884 O O . GLY A 1 107 ? 15.109 -1.521 0.235 1.00 85.75 107 GLY A O 1
ATOM 885 N N . LYS A 1 108 ? 14.550 -1.786 -1.927 1.00 79.25 108 LYS A N 1
ATOM 886 C CA . LYS A 1 108 ? 14.799 -0.392 -2.337 1.00 79.25 108 LYS A CA 1
ATOM 887 C C . LYS A 1 108 ? 13.571 0.446 -1.983 1.00 79.25 108 LYS A C 1
ATOM 889 O O . LYS A 1 108 ? 12.550 0.332 -2.656 1.00 79.25 108 LYS A O 1
ATOM 894 N N . THR A 1 109 ? 13.671 1.227 -0.918 1.00 74.00 109 THR A N 1
ATOM 895 C CA . THR A 1 109 ? 12.520 1.798 -0.215 1.00 74.00 109 THR A CA 1
ATOM 896 C C . THR A 1 109 ? 12.921 3.091 0.492 1.00 74.00 109 THR A C 1
ATOM 898 O O . THR A 1 109 ? 14.019 3.166 1.042 1.00 74.00 109 THR A O 1
ATOM 901 N N . GLU A 1 110 ? 11.984 4.035 0.572 1.00 70.25 110 GLU A N 1
ATOM 902 C CA . GLU A 1 110 ? 12.008 5.209 1.453 1.00 70.25 110 GLU A CA 1
ATOM 903 C C . GLU A 1 110 ? 10.728 5.247 2.322 1.00 70.25 110 GLU A C 1
ATOM 905 O O . GLU A 1 110 ? 9.661 4.817 1.875 1.00 70.25 110 GLU A O 1
ATOM 910 N N . PHE A 1 111 ? 10.827 5.724 3.568 1.00 60.47 111 PHE A N 1
ATOM 911 C CA . PHE A 1 111 ? 9.705 5.867 4.512 1.00 60.47 111 PHE A CA 1
ATOM 912 C C . PHE A 1 111 ? 9.687 7.269 5.118 1.00 60.47 111 PHE A C 1
ATOM 914 O O . PHE A 1 111 ? 10.766 7.696 5.591 1.00 60.47 111 PHE A O 1
#

pLDDT: mean 90.37, std 6.81, range [60.47, 98.0]

Secondary structure (DSSP, 8-state):
-----SEEEEE--TTEEEEEEE-SS-EEEE-HHHHHHSTTSEEEEEETTEEEEEE---PPTTHHHHHHHHSEEEEEEES--SEEEEESEEEEEES--SS--EEEEESS---

Nearest PDB structures (foldseek):
  4ygu-assembly2_B  TM=7.577E-01  e=7.846E-05  Bacteroides eggerthii DSM 20697
  3pet-assembly1_A  TM=5.952E-01  e=2.764E-04  Bacteroides fragilis NCTC 9343
  7w6p-assembly1_A  TM=3.138E-01  e=1.378E+00  Homo sapiens
  7ej0-assembly1_A  TM=3.200E-01  e=1.751E+00  Homo sapiens
  8g59-assembly1_A  TM=3.385E-01  e=4.852E+00  Homo sapiens

Sequence (111 aa):
MQQPFKYLVIKGGNTTRIAFEQSPKYSVRILQEWQRYHNGEIKTYVSNDTLYVNFDFNPTAGYETFWMQNTTTVRIFSPELLTVNGFNTNLEMFKLKQKSISVNISGKTEF

Mean predicted aligned error: 4.06 Å